Protein AF-A0A943L7Y5-F1 (afdb_monomer_lite)

Foldseek 3Di:
DVVLLVVLVVLLVDPDDPPLDVVRDVCSVPDDSPVSNVVSVVDNVVDDDPDPPD

Secondary structure (DSSP, 8-state):
-HHHHHHHHHHHH-SS-TT-STTT-TTTTS--HHHHHHHHHHHHHH---S-S--

Structure (mmCIF, N/CA/C/O backbone):
data_AF-A0A943L7Y5-F1
#
_entry.id   AF-A0A943L7Y5-F1
#
loop_
_atom_site.group_PDB
_atom_site.id
_atom_site.type_symbol
_atom_site.label_atom_id
_atom_site.label_alt_id
_atom_site.label_comp_id
_atom_site.label_asym_id
_atom_site.label_entity_id
_atom_site.label_seq_id
_atom_site.pdbx_PDB_ins_code
_atom_site.Cartn_x
_atom_site.Cartn_y
_atom_site.Cartn_z
_atom_site.occupancy
_atom_site.B_iso_or_equiv
_atom_site.auth_seq_id
_atom_site.auth_comp_id
_atom_site.auth_asym_id
_atom_site.auth_atom_id
_atom_site.pdbx_PDB_model_num
ATOM 1 N N . ILE A 1 1 ? -4.753 -4.887 14.976 1.00 91.00 1 ILE A N 1
ATOM 2 C CA . ILE A 1 1 ? -5.305 -3.899 14.015 1.00 91.00 1 ILE A CA 1
ATOM 3 C C . ILE A 1 1 ? -4.393 -2.694 13.863 1.00 91.00 1 ILE A C 1
ATOM 5 O O . ILE A 1 1 ? -4.168 -2.304 12.733 1.00 91.00 1 ILE A O 1
ATOM 9 N N . GLU A 1 2 ? -3.792 -2.177 14.936 1.00 94.19 2 GLU A N 1
ATOM 10 C CA . GLU A 1 2 ? -2.862 -1.033 14.867 1.00 94.19 2 GLU A CA 1
ATOM 11 C C . GLU A 1 2 ? -1.757 -1.194 13.812 1.00 94.19 2 GLU A C 1
ATOM 13 O O . GLU A 1 2 ? -1.572 -0.317 12.978 1.00 94.19 2 GLU A O 1
ATOM 18 N N . ALA A 1 3 ? -1.080 -2.347 13.779 1.00 96.69 3 ALA A N 1
ATOM 19 C CA . ALA A 1 3 ? -0.061 -2.620 12.765 1.00 96.69 3 ALA A CA 1
ATOM 20 C C . ALA A 1 3 ? -0.618 -2.602 11.328 1.00 96.69 3 ALA A C 1
ATOM 22 O O . ALA A 1 3 ? 0.052 -2.118 10.424 1.00 96.69 3 ALA A O 1
ATOM 23 N N . LEU A 1 4 ? -1.849 -3.085 11.116 1.00 95.94 4 LEU A N 1
ATOM 24 C CA . LEU A 1 4 ? -2.503 -3.039 9.805 1.00 95.94 4 LEU A CA 1
ATOM 25 C C . LEU A 1 4 ? -2.804 -1.593 9.400 1.00 95.94 4 LEU A C 1
ATOM 27 O O . LEU A 1 4 ? -2.501 -1.201 8.277 1.00 95.94 4 LEU A O 1
ATOM 31 N N . GLU A 1 5 ? -3.367 -0.800 10.313 1.00 97.00 5 GLU A N 1
ATOM 32 C CA . GLU A 1 5 ? -3.641 0.614 10.061 1.00 97.00 5 GLU A CA 1
ATOM 33 C C . GLU A 1 5 ? -2.351 1.373 9.731 1.00 97.00 5 GLU A C 1
ATOM 35 O O . GLU A 1 5 ? -2.295 2.094 8.735 1.00 97.00 5 GLU A O 1
ATOM 40 N N . TYR A 1 6 ? -1.294 1.152 10.518 1.00 98.00 6 TYR A N 1
ATOM 41 C CA . TYR A 1 6 ? 0.031 1.708 10.265 1.00 98.00 6 TYR A CA 1
ATOM 42 C C . TYR A 1 6 ? 0.539 1.339 8.866 1.00 98.00 6 TYR A C 1
ATOM 44 O O . TYR A 1 6 ? 0.932 2.221 8.104 1.00 98.00 6 TYR A O 1
ATOM 52 N N . SER A 1 7 ? 0.479 0.060 8.488 1.00 98.38 7 SER A N 1
ATOM 53 C CA . SER A 1 7 ? 0.930 -0.394 7.171 1.00 98.38 7 SER A CA 1
ATOM 54 C C . SER A 1 7 ? 0.132 0.225 6.024 1.00 98.38 7 SER A C 1
ATOM 56 O O . SER A 1 7 ? 0.737 0.652 5.044 1.00 98.38 7 SER A O 1
ATOM 58 N N . LEU A 1 8 ? -1.197 0.335 6.131 1.00 98.31 8 LEU A N 1
ATOM 59 C CA . LEU A 1 8 ? -1.997 0.989 5.088 1.00 98.31 8 LEU A CA 1
ATOM 60 C C . LEU A 1 8 ? -1.674 2.480 4.970 1.00 98.31 8 LEU A C 1
ATOM 62 O O . LEU A 1 8 ? -1.617 2.995 3.859 1.00 98.31 8 LEU A O 1
ATOM 66 N N . ARG A 1 9 ? -1.409 3.170 6.088 1.00 98.44 9 ARG A N 1
ATOM 67 C CA . ARG A 1 9 ? -0.950 4.568 6.054 1.00 98.44 9 ARG A CA 1
ATOM 68 C C . ARG A 1 9 ? 0.400 4.697 5.356 1.00 98.44 9 ARG A C 1
ATOM 70 O O . ARG A 1 9 ? 0.563 5.611 4.557 1.00 98.44 9 ARG A O 1
ATOM 77 N N . LYS A 1 10 ? 1.324 3.754 5.571 1.00 98.69 10 LYS A 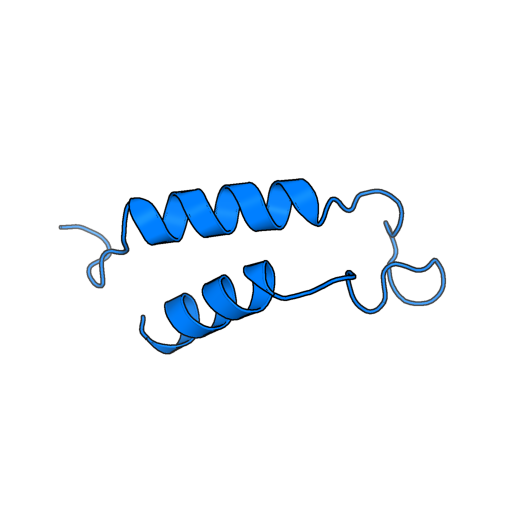N 1
ATOM 78 C CA . LYS A 1 10 ? 2.599 3.730 4.839 1.00 98.69 10 LYS A CA 1
ATOM 79 C C . LYS A 1 10 ? 2.394 3.580 3.334 1.00 98.69 10 LYS A C 1
ATOM 81 O O . LYS A 1 10 ? 3.018 4.331 2.600 1.00 98.69 10 LYS A O 1
ATOM 86 N N . VAL A 1 11 ? 1.476 2.720 2.875 1.00 98.62 11 VAL A N 1
ATOM 87 C CA . VAL A 1 11 ? 1.158 2.571 1.435 1.00 98.62 11 VAL A CA 1
ATOM 88 C C . VAL A 1 11 ? 0.774 3.908 0.784 1.00 98.62 11 VAL A C 1
ATOM 90 O O . VAL A 1 11 ? 1.139 4.155 -0.363 1.00 98.62 11 VAL A O 1
ATOM 93 N N . LEU A 1 12 ? 0.078 4.795 1.504 1.00 98.62 12 LEU A N 1
ATOM 94 C CA . LEU A 1 12 ? -0.298 6.119 0.989 1.00 98.62 12 LEU A CA 1
ATOM 95 C C . LEU A 1 12 ? 0.910 7.027 0.720 1.00 98.62 12 LEU A C 1
ATOM 97 O O . LEU A 1 12 ? 0.849 7.878 -0.171 1.00 98.62 12 LEU A O 1
ATOM 101 N N . GLU A 1 13 ? 1.997 6.832 1.462 1.00 98.50 13 GLU A N 1
ATOM 102 C CA . GLU A 1 13 ? 3.226 7.625 1.386 1.00 98.50 13 GLU A CA 1
ATOM 103 C C . GLU A 1 13 ? 4.205 7.114 0.324 1.00 98.50 13 GLU A C 1
ATOM 105 O O . GLU A 1 13 ? 5.064 7.873 -0.109 1.00 98.50 13 GLU A O 1
ATOM 110 N N . GLU A 1 14 ? 4.085 5.859 -0.114 1.00 98.50 14 GLU A N 1
ATOM 111 C CA . GLU A 1 14 ? 5.047 5.266 -1.049 1.00 98.50 14 GLU A CA 1
ATOM 112 C C . GLU A 1 14 ? 4.980 5.910 -2.440 1.00 98.50 14 GLU A C 1
ATOM 114 O O . GLU A 1 14 ? 3.905 6.257 -2.934 1.00 98.50 14 GLU A O 1
ATOM 119 N N . GLU A 1 15 ? 6.125 6.044 -3.102 1.00 98.44 15 GLU A N 1
ATOM 120 C CA . GLU A 1 15 ? 6.225 6.603 -4.460 1.00 98.44 15 GLU A CA 1
ATOM 121 C C . GLU A 1 15 ? 6.358 5.515 -5.535 1.00 98.44 15 GLU A C 1
ATOM 123 O O . GLU A 1 15 ? 6.047 5.750 -6.702 1.00 98.44 15 GLU A O 1
ATOM 128 N N . GLU A 1 16 ? 6.749 4.300 -5.142 1.00 97.81 16 GLU A N 1
ATOM 129 C CA . GLU A 1 16 ? 6.953 3.165 -6.039 1.00 97.81 16 GLU A CA 1
ATOM 130 C C . GLU A 1 16 ? 6.584 1.826 -5.384 1.00 97.81 16 GLU A C 1
ATOM 132 O O . GLU A 1 16 ? 6.468 1.716 -4.165 1.00 97.81 16 GLU A O 1
ATOM 137 N N . VAL A 1 17 ? 6.394 0.790 -6.209 1.00 97.81 17 VAL A N 1
ATOM 138 C CA . VAL A 1 17 ? 6.245 -0.594 -5.736 1.00 97.81 17 VAL A CA 1
ATOM 139 C C . VAL A 1 17 ? 7.622 -1.262 -5.771 1.00 97.81 17 VAL A C 1
ATOM 141 O O . VAL A 1 17 ? 8.168 -1.457 -6.863 1.00 97.81 17 VAL A O 1
ATOM 144 N N . PRO A 1 18 ? 8.190 -1.655 -4.618 1.00 97.62 18 PRO A N 1
ATOM 145 C CA . PRO A 1 18 ? 9.481 -2.325 -4.586 1.00 97.62 18 PRO A CA 1
ATOM 146 C C . PRO A 1 18 ? 9.461 -3.607 -5.418 1.00 97.62 18 PRO A C 1
ATOM 148 O O . PRO A 1 18 ? 8.484 -4.354 -5.399 1.00 97.62 18 PRO A O 1
ATOM 151 N N . ALA A 1 19 ? 10.563 -3.886 -6.117 1.00 97.69 19 ALA A N 1
ATOM 152 C CA . ALA A 1 19 ? 10.742 -5.114 -6.894 1.00 97.69 19 ALA A CA 1
ATOM 153 C C . ALA A 1 19 ? 9.703 -5.349 -8.018 1.00 97.69 19 ALA A C 1
ATOM 155 O O . ALA A 1 19 ? 9.594 -6.465 -8.527 1.00 97.69 19 ALA A O 1
ATOM 156 N N . ALA A 1 20 ? 8.994 -4.307 -8.470 1.00 97.44 20 ALA A N 1
ATOM 157 C CA . ALA A 1 20 ? 8.135 -4.343 -9.657 1.00 97.44 20 ALA A CA 1
ATOM 158 C C . ALA A 1 20 ? 8.959 -4.355 -10.965 1.00 97.44 20 ALA A C 1
ATOM 160 O O . ALA A 1 20 ? 8.808 -3.506 -11.841 1.00 97.44 20 ALA A O 1
ATOM 161 N N . ASN A 1 21 ? 9.863 -5.327 -11.093 1.00 97.94 21 ASN A N 1
ATOM 162 C CA . ASN A 1 21 ? 10.697 -5.555 -12.269 1.00 97.94 21 ASN A CA 1
ATOM 163 C C . ASN A 1 21 ? 10.742 -7.045 -12.641 1.00 97.94 21 ASN A C 1
ATOM 165 O O . ASN A 1 21 ? 10.406 -7.922 -11.845 1.00 97.94 21 ASN A O 1
ATOM 169 N N . GLU A 1 22 ? 11.191 -7.325 -13.861 1.00 97.88 22 GLU A N 1
ATOM 170 C CA . GLU A 1 22 ? 11.205 -8.663 -14.464 1.00 97.88 22 GLU A CA 1
ATOM 171 C C . GLU A 1 22 ? 12.121 -9.684 -13.780 1.00 97.88 22 GLU A C 1
ATOM 173 O O . GLU A 1 22 ? 11.930 -10.884 -13.961 1.00 97.88 22 GLU A O 1
ATOM 178 N N . LEU A 1 23 ? 13.095 -9.232 -12.986 1.00 98.38 23 LEU A N 1
ATOM 179 C CA . LEU A 1 23 ? 14.004 -10.125 -12.266 1.00 98.38 23 LEU A CA 1
ATOM 180 C C . LEU A 1 23 ? 13.393 -10.633 -10.957 1.00 98.38 23 LEU A C 1
ATOM 182 O O . LEU A 1 23 ? 13.760 -11.711 -10.492 1.00 98.38 23 LEU A O 1
ATOM 186 N N . GLN A 1 24 ? 12.495 -9.856 -10.346 1.00 98.56 24 GLN A N 1
ATOM 187 C CA . GLN A 1 24 ? 12.027 -10.094 -8.978 1.00 98.56 24 GLN A CA 1
ATOM 188 C C . GLN A 1 24 ? 10.519 -10.362 -8.876 1.00 98.56 24 GLN A C 1
ATOM 190 O O . GLN A 1 24 ? 10.084 -10.967 -7.897 1.00 98.56 24 GLN A O 1
ATOM 195 N N . CYS A 1 25 ? 9.723 -9.967 -9.876 1.00 98.12 25 CYS A N 1
ATOM 196 C CA . CYS A 1 25 ? 8.281 -10.200 -9.916 1.00 98.12 25 CYS A CA 1
ATOM 197 C C . CYS A 1 25 ? 7.864 -10.889 -11.223 1.00 98.12 25 CYS A C 1
ATOM 199 O O . CYS A 1 25 ? 8.009 -10.343 -12.318 1.00 98.12 25 CYS A O 1
ATOM 201 N N . GLY A 1 26 ? 7.272 -12.083 -11.103 1.00 98.12 26 GLY A N 1
ATOM 202 C CA . GLY A 1 26 ? 6.817 -12.881 -12.249 1.00 98.12 26 GLY A CA 1
ATOM 203 C C . GLY A 1 26 ? 5.686 -12.242 -13.067 1.00 98.12 26 GLY A C 1
ATOM 204 O O . GLY A 1 26 ? 5.437 -12.671 -14.189 1.00 98.12 26 GLY A O 1
ATOM 205 N N . ASN A 1 27 ? 5.024 -11.210 -12.531 1.00 97.94 27 ASN A N 1
ATOM 206 C CA . ASN A 1 27 ? 3.971 -10.451 -13.208 1.00 97.94 27 ASN A CA 1
ATOM 207 C C . ASN A 1 27 ? 4.155 -8.933 -13.017 1.00 97.94 27 ASN A C 1
ATOM 209 O O . ASN A 1 27 ? 3.205 -8.205 -12.750 1.00 97.94 27 ASN A O 1
ATOM 213 N N . TYR A 1 28 ? 5.396 -8.445 -13.128 1.00 97.75 28 TYR A N 1
ATOM 214 C CA . TYR A 1 28 ? 5.777 -7.065 -12.783 1.00 97.75 28 TYR A CA 1
ATOM 215 C C . TYR A 1 28 ? 4.984 -5.949 -13.487 1.00 97.75 28 TYR A C 1
ATOM 217 O O . TYR A 1 28 ? 4.991 -4.811 -13.026 1.00 97.75 28 TYR A O 1
ATOM 225 N N . ARG A 1 29 ? 4.323 -6.249 -14.611 1.00 97.44 29 ARG A N 1
ATOM 226 C CA . ARG A 1 29 ? 3.518 -5.280 -15.373 1.00 97.44 29 ARG A CA 1
ATO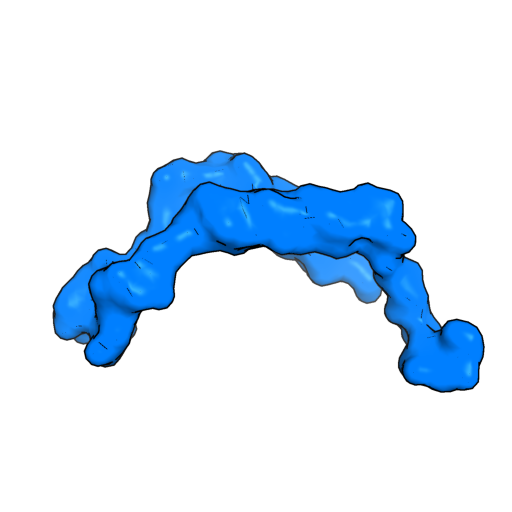M 227 C C . ARG A 1 29 ? 2.113 -5.074 -14.807 1.00 97.44 29 ARG A C 1
ATOM 229 O O . ARG A 1 29 ? 1.457 -4.116 -15.194 1.00 97.44 29 ARG A O 1
ATOM 236 N N . ASP A 1 30 ? 1.656 -5.953 -13.924 1.00 98.12 30 ASP A N 1
ATOM 237 C CA . ASP A 1 30 ? 0.302 -5.949 -13.364 1.00 98.12 30 ASP A CA 1
ATOM 238 C C . ASP A 1 30 ? 0.277 -5.325 -11.962 1.00 98.12 30 ASP A C 1
ATOM 240 O O . ASP A 1 30 ? -0.170 -5.911 -10.977 1.00 98.12 30 ASP A O 1
ATOM 244 N N . HIS A 1 31 ? 0.832 -4.120 -11.860 1.00 97.94 31 HIS A N 1
ATOM 245 C CA . HIS A 1 31 ? 0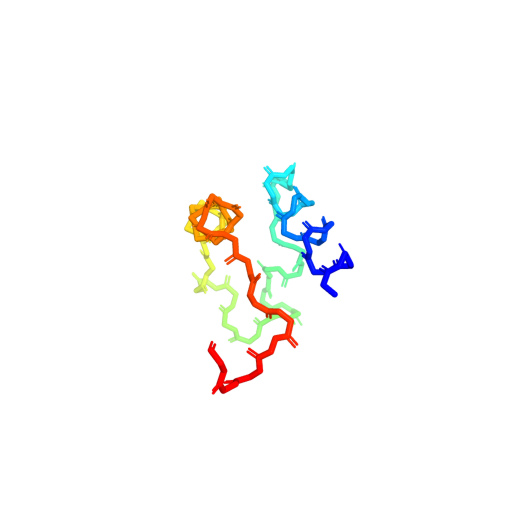.833 -3.335 -10.634 1.00 97.94 31 HIS A CA 1
ATOM 246 C C . HIS A 1 31 ? 0.179 -1.976 -10.871 1.00 97.94 31 HIS A C 1
ATOM 248 O O . HIS A 1 31 ? 0.330 -1.364 -11.926 1.00 97.94 31 HIS A O 1
ATOM 254 N N . SER A 1 32 ? -0.512 -1.475 -9.847 1.00 98.31 32 SER A N 1
ATOM 255 C CA . SER A 1 32 ? -1.006 -0.102 -9.801 1.00 98.31 32 SER A CA 1
ATOM 256 C C . SER A 1 32 ? -0.895 0.432 -8.378 1.00 98.31 32 SER A C 1
ATOM 258 O O . SER A 1 32 ? -1.668 0.055 -7.494 1.00 98.31 32 SER A O 1
ATOM 260 N N . LEU A 1 33 ? 0.094 1.302 -8.153 1.00 98.50 33 LEU A N 1
ATOM 261 C CA . LEU A 1 33 ? 0.271 1.982 -6.869 1.00 98.50 33 LEU A CA 1
ATOM 262 C C . LEU A 1 33 ? -0.899 2.929 -6.581 1.00 98.50 33 LEU A C 1
ATOM 264 O O . LEU A 1 33 ? -1.353 3.016 -5.447 1.00 98.50 33 LEU A O 1
ATOM 268 N N . GLU A 1 34 ? -1.423 3.592 -7.610 1.00 98.50 34 GLU A N 1
ATOM 269 C CA . GLU A 1 34 ? -2.576 4.486 -7.492 1.00 98.50 34 GLU A CA 1
ATOM 270 C C . GLU A 1 34 ? -3.807 3.749 -6.955 1.00 98.50 34 GLU A C 1
ATOM 272 O O . GLU A 1 34 ? -4.372 4.156 -5.939 1.00 98.50 34 GLU A O 1
ATOM 277 N N . LEU A 1 35 ? -4.163 2.608 -7.560 1.00 98.56 35 LEU A N 1
ATOM 278 C CA . LEU A 1 35 ? -5.276 1.793 -7.071 1.00 98.56 35 LEU A CA 1
ATOM 279 C C . LEU A 1 35 ? -4.990 1.262 -5.662 1.00 98.56 35 LEU A C 1
ATOM 281 O O .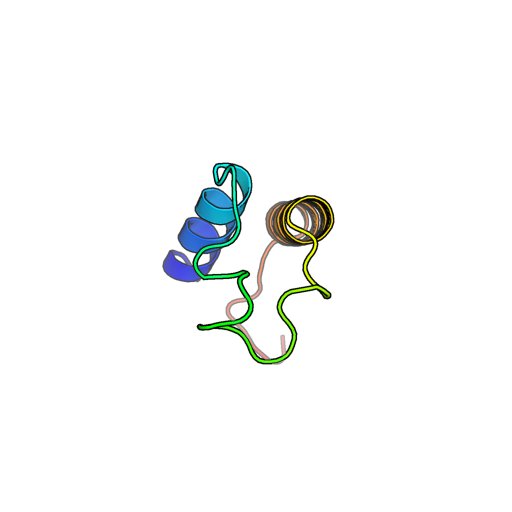 LEU A 1 35 ? -5.872 1.292 -4.806 1.00 98.56 35 LEU A O 1
ATOM 285 N N . ALA A 1 36 ? -3.762 0.819 -5.374 1.00 98.62 36 ALA A N 1
ATOM 286 C CA . ALA A 1 36 ? -3.397 0.378 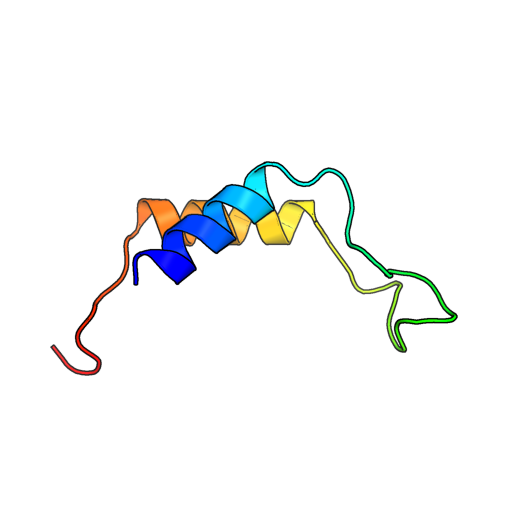-4.028 1.00 98.62 36 ALA A CA 1
ATOM 287 C C . ALA A 1 36 ? -3.625 1.481 -2.974 1.00 98.62 36 ALA A C 1
ATOM 289 O O . ALA A 1 36 ? -4.157 1.196 -1.894 1.00 98.62 36 ALA A O 1
ATOM 290 N N . LYS A 1 37 ? -3.296 2.741 -3.291 1.00 98.81 37 LYS A N 1
ATOM 291 C CA . LYS A 1 37 ? -3.576 3.901 -2.430 1.00 98.81 37 LYS A CA 1
ATOM 292 C C . LYS A 1 37 ? -5.072 4.181 -2.303 1.00 98.81 37 LYS A C 1
ATOM 294 O O . LYS A 1 37 ? -5.543 4.403 -1.189 1.00 98.81 37 LYS A O 1
ATOM 299 N N . GLU A 1 38 ? -5.827 4.120 -3.400 1.00 98.75 38 GLU A N 1
ATOM 300 C CA . GLU A 1 38 ? -7.286 4.294 -3.391 1.00 98.75 38 GLU A CA 1
ATOM 301 C C . GLU A 1 38 ? -7.961 3.290 -2.444 1.00 98.75 38 GLU A C 1
ATOM 303 O O . GLU A 1 38 ? -8.711 3.673 -1.542 1.00 98.75 38 GLU A O 1
ATOM 308 N N . TYR A 1 39 ? -7.645 2.001 -2.589 1.00 98.50 39 TYR A N 1
ATOM 309 C CA . TYR A 1 39 ? -8.207 0.956 -1.736 1.00 98.50 39 TYR A CA 1
ATOM 310 C C . TYR A 1 39 ? -7.743 1.076 -0.282 1.00 98.50 39 TYR A C 1
ATOM 312 O O . TYR A 1 39 ? -8.547 0.857 0.625 1.00 98.50 39 TYR A O 1
ATOM 320 N N . SER A 1 40 ? -6.487 1.466 -0.045 1.00 98.50 40 SER A N 1
ATOM 321 C CA . SER A 1 40 ? -5.979 1.707 1.310 1.00 98.50 40 SER A CA 1
ATOM 322 C C . SER A 1 40 ? -6.746 2.838 2.001 1.00 98.50 40 SER A C 1
ATOM 324 O O . SER A 1 40 ? -7.214 2.650 3.123 1.00 98.50 40 SER A O 1
ATOM 326 N N . ASN A 1 41 ? -6.966 3.967 1.315 1.00 98.38 41 ASN A N 1
ATOM 327 C CA . ASN A 1 41 ? -7.783 5.076 1.821 1.00 98.38 41 ASN A CA 1
ATOM 328 C C . ASN A 1 41 ? -9.215 4.634 2.124 1.00 98.38 41 ASN A C 1
ATOM 330 O O . ASN A 1 41 ? -9.702 4.844 3.232 1.00 98.38 41 ASN A O 1
ATOM 334 N N . LYS A 1 42 ? -9.864 3.941 1.183 1.00 98.25 42 LYS A N 1
ATOM 335 C CA . LYS A 1 42 ? -11.241 3.458 1.351 1.00 98.25 42 LYS A CA 1
ATOM 336 C C . LYS A 1 42 ? -11.407 2.571 2.585 1.00 98.25 42 LYS A C 1
ATOM 338 O O . LYS A 1 42 ? -12.432 2.626 3.265 1.00 98.25 42 LYS A O 1
ATOM 343 N N . VAL A 1 43 ? -10.418 1.727 2.867 1.00 96.38 43 VAL A N 1
ATOM 344 C CA . VAL A 1 43 ? -10.424 0.852 4.042 1.00 96.38 43 VAL A CA 1
ATOM 345 C C . VAL A 1 43 ? -10.175 1.648 5.328 1.00 96.38 43 VAL A C 1
ATOM 347 O O . VAL A 1 43 ? -10.898 1.444 6.300 1.00 96.38 43 VAL A O 1
ATOM 350 N N . LEU A 1 44 ? -9.216 2.580 5.331 1.00 97.44 44 LEU A N 1
ATOM 351 C CA . LEU A 1 44 ? -8.938 3.455 6.479 1.00 97.44 44 LEU A CA 1
ATOM 352 C C . LEU A 1 44 ? -10.145 4.332 6.851 1.00 97.44 44 LEU A C 1
ATOM 354 O O . LEU A 1 44 ? -10.435 4.491 8.033 1.00 97.44 44 LEU A O 1
ATOM 358 N N . GLU A 1 45 ? -10.871 4.856 5.861 1.00 97.50 45 GLU A N 1
ATOM 359 C CA . GLU A 1 45 ? -12.089 5.653 6.064 1.00 97.50 45 GLU A CA 1
ATOM 360 C C . GLU A 1 45 ? -13.249 4.823 6.620 1.00 97.50 45 GLU A C 1
ATOM 362 O O . GLU A 1 45 ? -13.986 5.279 7.493 1.00 97.50 45 GLU A O 1
ATOM 367 N N . LYS A 1 46 ? -13.420 3.593 6.121 1.00 96.44 46 LYS A N 1
ATOM 368 C CA . LYS A 1 46 ? -14.486 2.691 6.575 1.00 96.44 46 LYS A CA 1
ATOM 369 C C . LYS A 1 46 ? -14.204 2.101 7.962 1.00 96.44 46 LYS A C 1
ATOM 371 O O . LYS A 1 46 ? -15.147 1.771 8.681 1.00 9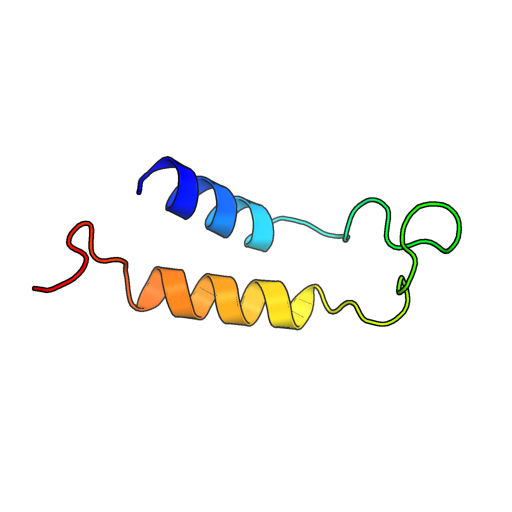6.44 46 LYS A O 1
ATOM 376 N N . GLY A 1 47 ? -12.931 1.961 8.324 1.00 93.12 47 GLY A N 1
ATOM 377 C CA . GLY A 1 47 ? -12.482 1.329 9.558 1.00 93.12 47 GLY A CA 1
ATOM 378 C C . GLY A 1 47 ? -12.491 -0.203 9.504 1.00 93.12 47 GLY A C 1
ATOM 379 O O . GLY A 1 47 ? -12.975 -0.830 8.558 1.00 93.12 47 GLY A O 1
ATOM 380 N N . PHE A 1 48 ? -11.938 -0.812 10.554 1.00 89.00 48 PHE A N 1
ATOM 381 C CA . PHE A 1 48 ? -11.790 -2.262 10.696 1.00 89.00 48 PHE A CA 1
ATOM 382 C C . PHE A 1 48 ? -12.562 -2.772 11.906 1.00 89.00 48 PHE A C 1
ATOM 384 O O . PHE A 1 48 ? -12.615 -2.107 12.940 1.00 89.00 48 PHE A O 1
ATOM 391 N N . SER A 1 49 ? -13.063 -4.000 11.810 1.00 90.50 49 SER A N 1
ATOM 392 C CA . SER A 1 49 ? -13.518 -4.749 12.979 1.00 90.50 49 SER A CA 1
ATOM 393 C C . SER A 1 49 ? -12.378 -5.603 13.536 1.00 90.50 49 SER A C 1
ATOM 395 O O . SER A 1 49 ? -11.695 -6.289 12.774 1.00 90.50 49 SER A O 1
ATOM 397 N N . SER A 1 50 ? -12.189 -5.598 14.860 1.00 89.06 50 SER A N 1
ATOM 398 C CA . SER A 1 50 ? -11.376 -6.602 15.574 1.00 89.06 50 SER A CA 1
ATOM 399 C C . SER A 1 50 ? -12.083 -7.941 15.726 1.00 89.06 50 SER A C 1
ATOM 401 O O . SER A 1 50 ? -11.456 -8.927 16.104 1.00 89.06 50 SER A O 1
ATOM 403 N N . GLU A 1 51 ? -13.374 -7.976 15.416 1.00 89.38 51 GLU A N 1
ATOM 404 C CA . GLU A 1 51 ? -14.252 -9.116 15.607 1.00 89.38 51 GLU A CA 1
ATOM 405 C C . GLU A 1 51 ? -14.637 -9.699 14.244 1.00 89.38 51 GLU A C 1
ATOM 407 O O . GLU A 1 51 ? -15.090 -8.986 13.350 1.00 89.38 51 GLU A O 1
ATOM 412 N N . VAL A 1 52 ? -14.482 -11.012 14.081 1.00 84.06 52 VAL A N 1
ATOM 413 C CA . VAL A 1 52 ? -14.669 -11.684 12.782 1.00 84.06 52 VAL A CA 1
ATOM 414 C C . VAL A 1 52 ? -16.154 -11.879 12.419 1.00 84.06 52 VAL A C 1
ATOM 416 O O . VAL A 1 52 ? -16.484 -11.990 11.242 1.00 84.06 52 VAL A O 1
ATOM 419 N N . PHE A 1 53 ? -17.062 -11.907 13.406 1.00 82.38 53 PHE A N 1
ATOM 420 C CA . PHE A 1 53 ? -18.469 -12.311 13.218 1.00 82.38 53 PHE A CA 1
ATOM 421 C C . PHE A 1 53 ? -19.490 -11.470 14.007 1.00 82.38 53 PHE A C 1
ATOM 423 O O . PHE A 1 53 ? -20.575 -11.964 14.319 1.00 82.38 53 PHE A O 1
ATOM 430 N N . ARG A 1 54 ? -19.141 -10.239 14.389 1.00 60.97 54 ARG A N 1
ATOM 431 C CA . ARG A 1 54 ? -20.048 -9.315 15.085 1.00 60.97 54 ARG A CA 1
ATOM 432 C C . ARG A 1 54 ? -20.369 -8.110 14.222 1.00 60.97 54 ARG A C 1
ATOM 434 O O . ARG A 1 54 ? -19.444 -7.651 13.518 1.00 60.97 54 ARG A O 1
#

Sequence (54 aa):
IEALEYSLRKVLEEEEVPAANELQCGNYRDHSLELAKEYSNKVLEKGFSSEVFR

pLDDT: mean 95.85, std 6.02, range [60.97, 98.81]

Radius of gyration: 13.82 Å; chains: 1; bounding box: 34×20×31 Å